Protein AF-A0A2D6JL29-F1 (afdb_monomer_lite)

Foldseek 3Di:
DDDDDDDPDDPDDDDPVLQVQLVVQCVQQVNPDDSVQSSVCSCVQAANDDQPDWDDRPVGIHGRNHPCPVVVVPD

Radius of gyration: 18.55 Å; chains: 1; bounding box: 54×31×47 Å

Structure (mmCIF, N/CA/C/O backbone):
data_AF-A0A2D6JL29-F1
#
_entry.id   AF-A0A2D6JL29-F1
#
loop_
_atom_site.group_PDB
_atom_site.id
_atom_site.type_symbol
_atom_site.label_atom_id
_atom_site.label_alt_id
_atom_site.label_comp_id
_atom_site.label_asym_id
_atom_site.label_entity_id
_atom_site.label_seq_id
_atom_site.pdbx_PDB_ins_code
_atom_site.Cartn_x
_atom_site.Cartn_y
_atom_site.Cartn_z
_atom_site.occupancy
_atom_site.B_iso_or_equiv
_atom_site.auth_seq_id
_atom_site.auth_comp_id
_atom_site.auth_asym_id
_atom_site.auth_atom_id
_atom_site.pdbx_PDB_model_num
ATOM 1 N N . MET A 1 1 ? 41.064 21.531 30.227 1.00 42.06 1 MET A N 1
ATOM 2 C CA . MET A 1 1 ? 40.116 20.453 29.870 1.00 42.06 1 MET A CA 1
ATOM 3 C C . MET A 1 1 ? 38.784 21.111 29.545 1.00 42.06 1 MET A C 1
ATOM 5 O O . MET A 1 1 ? 38.077 21.515 30.455 1.00 42.06 1 MET A O 1
ATOM 9 N N . LYS A 1 2 ? 38.535 21.402 28.265 1.00 42.66 2 LYS A N 1
ATOM 10 C CA . LYS A 1 2 ? 37.463 22.301 27.816 1.00 42.66 2 LYS A CA 1
ATOM 11 C C . LYS A 1 2 ? 36.575 21.513 26.855 1.00 42.66 2 LYS A C 1
ATOM 13 O O . LYS A 1 2 ? 37.036 21.137 25.788 1.00 42.66 2 LYS A O 1
ATOM 18 N N . ALA A 1 3 ? 35.371 21.209 27.336 1.00 47.09 3 ALA A N 1
ATOM 19 C CA . ALA A 1 3 ? 34.177 20.771 26.617 1.00 47.09 3 ALA A CA 1
ATOM 20 C C . ALA A 1 3 ? 34.391 19.886 25.371 1.00 47.09 3 ALA A C 1
ATOM 22 O O . ALA A 1 3 ? 34.511 20.379 24.251 1.00 47.09 3 ALA A O 1
ATOM 23 N N . LEU A 1 4 ? 34.312 18.566 25.572 1.00 49.22 4 LEU A N 1
ATOM 24 C CA . LEU A 1 4 ? 33.959 17.617 24.515 1.00 49.22 4 LEU A CA 1
ATOM 25 C C . LEU A 1 4 ? 32.492 17.836 24.113 1.00 49.22 4 LEU A C 1
ATOM 27 O O . LEU A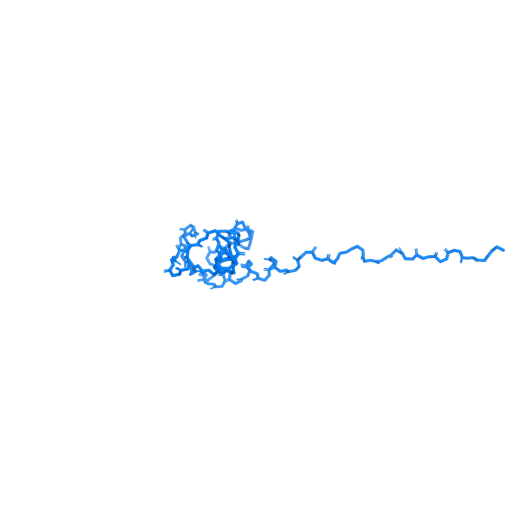 1 4 ? 31.553 17.292 24.682 1.00 49.22 4 LEU A O 1
ATOM 31 N N . MET A 1 5 ? 32.339 18.748 23.164 1.00 50.25 5 MET A N 1
ATOM 32 C CA . MET A 1 5 ? 31.548 18.601 21.948 1.00 50.25 5 MET A CA 1
ATOM 33 C C . MET A 1 5 ? 31.091 17.156 21.628 1.00 50.25 5 MET A C 1
ATOM 35 O O . MET A 1 5 ? 31.930 16.267 21.533 1.00 50.25 5 MET A O 1
ATOM 39 N N . LEU A 1 6 ? 29.785 16.958 21.385 1.00 46.44 6 LEU A N 1
ATOM 40 C CA . LEU A 1 6 ? 29.196 16.543 20.089 1.00 46.44 6 LEU A CA 1
ATOM 41 C C . LEU A 1 6 ? 27.896 15.722 20.241 1.00 46.44 6 LEU A C 1
ATOM 43 O O . LEU A 1 6 ? 27.889 14.590 20.706 1.00 46.44 6 LEU A O 1
ATOM 47 N N . ILE A 1 7 ? 26.822 16.321 19.712 1.00 59.50 7 ILE A N 1
ATOM 48 C CA . ILE A 1 7 ? 25.761 15.685 18.912 1.00 59.50 7 ILE A CA 1
ATOM 49 C C . ILE A 1 7 ? 24.918 14.624 19.633 1.00 59.50 7 ILE A C 1
ATOM 51 O O . ILE A 1 7 ? 25.016 13.425 19.395 1.00 59.50 7 ILE A O 1
ATOM 55 N N . ALA A 1 8 ? 23.962 15.110 20.419 1.00 51.97 8 ALA A N 1
ATOM 56 C CA . ALA A 1 8 ? 22.708 14.412 20.670 1.00 51.97 8 ALA A CA 1
ATOM 57 C C . ALA A 1 8 ? 21.599 15.098 19.861 1.00 51.97 8 ALA A C 1
ATOM 59 O O . ALA A 1 8 ? 20.879 15.928 20.402 1.00 51.97 8 ALA A O 1
ATOM 60 N N . ALA A 1 9 ? 21.493 14.823 18.558 1.00 53.03 9 ALA A N 1
ATOM 61 C CA . ALA A 1 9 ? 20.305 15.168 17.773 1.00 53.03 9 ALA A CA 1
ATOM 62 C C . ALA A 1 9 ? 20.339 14.493 16.393 1.00 53.03 9 ALA A C 1
ATOM 64 O O . ALA A 1 9 ? 21.326 14.596 15.673 1.00 53.03 9 ALA A O 1
ATOM 65 N N . LEU A 1 10 ? 19.211 13.880 16.029 1.00 51.94 10 LEU A N 1
ATOM 66 C CA . LEU A 1 10 ? 18.863 13.333 14.712 1.00 51.94 10 LEU A CA 1
ATOM 67 C C . LEU A 1 10 ? 19.462 11.967 14.341 1.00 51.94 10 LEU A C 1
ATOM 69 O O . LEU A 1 10 ? 19.887 11.721 13.216 1.00 51.94 10 LEU A O 1
ATOM 73 N N . GLY A 1 11 ? 19.288 10.995 15.236 1.00 47.81 11 GLY A N 1
ATOM 74 C CA . GLY A 1 11 ? 18.745 9.726 14.752 1.00 47.81 11 GLY A CA 1
ATOM 75 C C . GLY A 1 11 ? 17.310 9.977 14.277 1.00 47.81 11 GLY A C 1
ATOM 76 O O . GLY A 1 11 ? 16.491 10.347 15.109 1.00 47.81 11 GLY A O 1
ATOM 77 N N . LEU A 1 12 ? 17.059 9.890 12.962 1.00 47.34 12 LEU A N 1
ATOM 78 C CA . LEU A 1 12 ? 15.770 9.688 12.254 1.00 47.34 12 LEU A CA 1
ATOM 79 C C . LEU A 1 12 ? 15.885 10.212 10.806 1.00 47.34 12 LEU A C 1
ATOM 81 O O . LEU A 1 12 ? 15.139 11.087 10.374 1.00 47.34 12 LEU A O 1
ATOM 85 N N . MET A 1 13 ? 16.827 9.686 10.023 1.00 51.09 13 MET A N 1
ATOM 86 C CA . MET A 1 13 ? 16.750 9.812 8.566 1.00 51.09 13 MET A CA 1
ATOM 87 C C . MET A 1 13 ? 16.360 8.451 7.980 1.00 51.09 13 MET A C 1
ATOM 89 O O . MET A 1 13 ? 17.145 7.510 8.003 1.00 51.09 13 MET A O 1
ATOM 93 N N . ALA A 1 14 ? 15.126 8.419 7.457 1.00 50.53 14 ALA A N 1
ATOM 94 C CA . ALA A 1 14 ? 14.421 7.387 6.682 1.00 50.53 14 ALA A CA 1
ATOM 95 C C . ALA A 1 14 ? 13.555 6.353 7.454 1.00 50.53 14 ALA A C 1
ATOM 97 O O . ALA A 1 14 ? 14.008 5.810 8.458 1.00 50.53 14 ALA A O 1
ATOM 98 N N . PRO A 1 15 ? 12.319 6.031 6.979 1.00 50.09 15 PRO A N 1
ATOM 99 C CA . PRO A 1 15 ? 11.747 6.327 5.660 1.00 50.09 15 PRO A CA 1
ATOM 100 C C . PRO A 1 15 ? 10.370 7.030 5.724 1.00 50.09 15 PRO A C 1
ATOM 102 O O . PRO A 1 15 ? 9.333 6.388 5.885 1.00 50.09 15 PRO A O 1
ATOM 105 N N . ASN A 1 16 ? 10.321 8.336 5.437 1.00 49.22 16 ASN A N 1
ATOM 106 C CA . ASN A 1 16 ? 9.058 9.038 5.132 1.00 49.22 16 ASN A CA 1
ATOM 107 C C . ASN A 1 16 ? 8.378 8.525 3.844 1.00 49.22 16 ASN A C 1
ATOM 109 O O . ASN A 1 16 ? 7.229 8.856 3.568 1.00 49.22 16 ASN A O 1
ATOM 113 N N . SER A 1 17 ? 9.059 7.683 3.060 1.00 59.25 17 SER A N 1
ATOM 114 C CA . SER A 1 17 ? 8.565 7.190 1.770 1.00 59.25 17 SER A CA 1
ATOM 115 C C . SER A 1 17 ? 7.379 6.219 1.900 1.00 59.25 17 SER A C 1
ATOM 117 O O . SER A 1 17 ? 6.546 6.148 1.004 1.00 59.25 17 SER A O 1
ATOM 119 N N . PHE A 1 18 ? 7.240 5.504 3.026 1.00 65.25 18 PHE A N 1
ATOM 120 C CA . PHE A 1 18 ? 6.088 4.615 3.243 1.00 65.25 18 PHE A CA 1
ATOM 121 C C . PHE A 1 18 ? 4.853 5.354 3.771 1.00 65.25 18 PHE A C 1
ATOM 123 O O . PHE A 1 18 ? 3.738 4.930 3.490 1.00 65.25 18 PHE A O 1
ATOM 130 N N . ALA A 1 19 ? 5.022 6.456 4.509 1.00 70.62 19 ALA A N 1
ATOM 131 C CA . ALA A 1 19 ? 3.884 7.212 5.029 1.00 70.62 19 ALA A CA 1
ATOM 132 C C . ALA A 1 19 ? 3.041 7.800 3.885 1.00 70.62 19 ALA A C 1
ATOM 134 O O . ALA A 1 19 ? 1.844 7.536 3.849 1.00 70.62 19 ALA A O 1
ATOM 135 N N . GLY A 1 20 ? 3.678 8.465 2.911 1.00 81.50 20 GLY A N 1
ATOM 136 C CA . GLY A 1 20 ? 2.985 9.012 1.735 1.00 81.50 20 GLY A CA 1
ATOM 137 C C . GLY A 1 20 ? 2.327 7.936 0.864 1.00 81.50 20 GLY A C 1
ATOM 138 O O . GLY A 1 20 ? 1.179 8.081 0.470 1.00 81.50 20 GLY A O 1
ATOM 139 N N . LYS A 1 21 ? 2.989 6.786 0.668 1.00 86.25 21 LYS A N 1
ATOM 140 C CA . LYS A 1 21 ? 2.405 5.651 -0.075 1.00 86.25 21 LYS A CA 1
ATOM 141 C C . LYS A 1 21 ? 1.180 5.045 0.616 1.00 86.25 21 LYS A C 1
ATOM 143 O O . LYS A 1 21 ? 0.311 4.495 -0.054 1.00 86.25 21 LYS A O 1
ATOM 148 N N . ALA A 1 22 ? 1.112 5.097 1.948 1.00 89.50 22 ALA A N 1
ATOM 149 C CA . ALA A 1 22 ? -0.086 4.678 2.669 1.00 89.50 22 ALA A CA 1
ATOM 150 C C . ALA A 1 22 ? -1.242 5.651 2.418 1.00 89.50 22 ALA A C 1
ATOM 152 O O . ALA A 1 22 ? -2.351 5.193 2.163 1.00 89.50 22 ALA A O 1
ATOM 153 N N . ASP A 1 23 ? -0.985 6.962 2.485 1.00 89.12 23 ASP A N 1
ATOM 154 C CA . ASP A 1 23 ? -1.997 7.987 2.208 1.00 89.12 23 ASP A CA 1
ATOM 155 C C . ASP A 1 23 ? -2.523 7.866 0.769 1.00 89.12 23 ASP A C 1
ATOM 157 O O . ASP A 1 23 ? -3.732 7.763 0.595 1.00 89.12 23 ASP A O 1
ATOM 161 N N . ASP A 1 24 ? -1.643 7.691 -0.226 1.00 89.75 24 ASP A N 1
ATOM 162 C CA . ASP A 1 24 ? -2.028 7.456 -1.629 1.00 89.75 24 ASP A CA 1
ATOM 163 C C . ASP A 1 24 ? -3.018 6.289 -1.785 1.00 89.75 24 ASP A C 1
ATOM 165 O O . ASP A 1 24 ? -3.958 6.343 -2.577 1.00 89.75 24 ASP A O 1
ATOM 169 N N . ILE A 1 25 ? -2.784 5.191 -1.056 1.00 90.00 25 ILE A N 1
ATOM 170 C CA . ILE A 1 25 ? -3.642 4.001 -1.095 1.00 90.00 25 ILE A CA 1
ATOM 171 C C .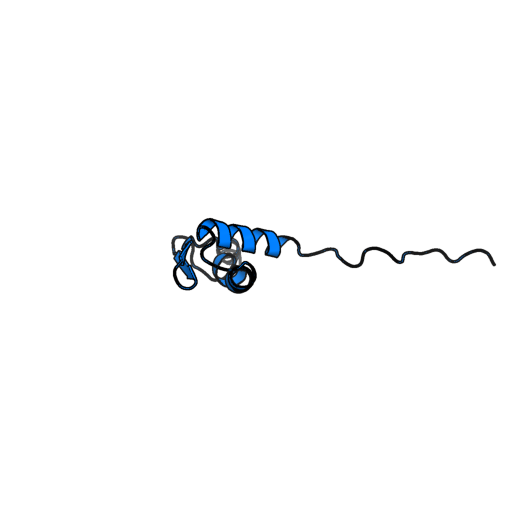 ILE A 1 25 ? -4.980 4.279 -0.393 1.00 90.00 25 ILE A C 1
ATOM 173 O O . ILE A 1 25 ? -6.023 3.828 -0.864 1.00 90.00 25 ILE A O 1
ATOM 177 N N . VAL A 1 26 ? -4.978 5.029 0.715 1.00 91.44 26 VAL A N 1
ATOM 178 C CA . VAL A 1 26 ? -6.212 5.458 1.393 1.00 91.44 26 VAL A CA 1
ATOM 179 C C . VAL A 1 26 ? -7.039 6.360 0.476 1.00 91.44 26 VAL A C 1
ATOM 181 O O . VAL A 1 26 ? -8.246 6.144 0.355 1.00 91.44 26 VAL A O 1
ATOM 184 N N . GLU A 1 27 ? -6.406 7.319 -0.198 1.00 90.81 27 GLU A N 1
ATOM 185 C CA . GLU A 1 27 ? -7.051 8.234 -1.143 1.00 90.81 27 GLU A CA 1
ATOM 186 C C . GLU A 1 27 ? -7.590 7.504 -2.375 1.00 90.81 27 GLU A C 1
ATOM 188 O O . GLU A 1 27 ? -8.747 7.709 -2.738 1.00 90.81 27 GLU A O 1
ATOM 193 N N . ALA A 1 28 ? -6.824 6.574 -2.957 1.00 89.81 28 ALA A N 1
ATOM 194 C CA . ALA A 1 28 ? -7.297 5.725 -4.055 1.00 89.81 28 ALA A CA 1
ATOM 195 C C . ALA A 1 28 ? -8.518 4.878 -3.650 1.00 89.81 28 ALA A C 1
ATOM 197 O O . ALA A 1 28 ? -9.395 4.599 -4.465 1.00 89.81 28 ALA A O 1
ATOM 198 N N . CYS A 1 29 ? -8.613 4.523 -2.368 1.00 88.62 29 CYS A N 1
ATOM 199 C CA . CYS A 1 29 ? -9.771 3.855 -1.788 1.00 88.62 29 CYS A CA 1
ATOM 200 C C . CYS A 1 29 ? -10.886 4.795 -1.310 1.00 88.62 29 CYS A C 1
ATOM 202 O O . CYS A 1 29 ? -11.858 4.319 -0.714 1.00 88.62 29 CYS A O 1
ATOM 204 N N . GLY A 1 30 ? -10.766 6.107 -1.519 1.00 87.81 30 GLY A N 1
ATOM 205 C CA . GLY A 1 30 ? -11.731 7.107 -1.061 1.00 87.81 30 GLY A CA 1
ATOM 206 C C . GLY A 1 30 ? -11.914 7.131 0.460 1.00 87.81 30 GLY A C 1
ATOM 207 O O . GLY A 1 30 ? -13.024 7.345 0.938 1.00 87.81 30 GLY A O 1
ATOM 208 N N . GLY A 1 31 ? -10.872 6.814 1.234 1.00 83.62 31 GLY A N 1
ATOM 209 C CA . GLY A 1 31 ? -10.929 6.795 2.700 1.00 83.62 31 GLY A CA 1
ATOM 210 C C . GLY A 1 31 ? -11.604 5.563 3.315 1.00 83.62 31 GLY A C 1
ATOM 211 O O . GLY A 1 31 ? -11.770 5.502 4.530 1.00 83.62 31 GLY A O 1
ATOM 212 N N . LYS A 1 32 ? -11.974 4.550 2.515 1.00 86.81 32 LYS A N 1
ATOM 213 C CA . LYS A 1 32 ? -12.666 3.334 2.997 1.00 86.81 32 LYS A CA 1
ATOM 214 C C . LYS A 1 32 ? -11.807 2.413 3.870 1.00 86.81 32 LYS A C 1
ATOM 216 O O . LYS A 1 32 ? -12.327 1.475 4.472 1.00 86.81 32 LYS A O 1
ATOM 221 N N . ILE A 1 33 ? -10.498 2.640 3.913 1.00 88.38 33 ILE A N 1
ATOM 222 C CA . ILE A 1 33 ? -9.535 1.824 4.656 1.00 88.38 33 ILE A CA 1
ATOM 223 C C . ILE A 1 33 ? -8.684 2.704 5.568 1.00 88.38 33 ILE A C 1
ATOM 225 O O . ILE A 1 33 ? -8.429 3.870 5.280 1.00 88.38 33 ILE A O 1
ATOM 229 N N . SER A 1 34 ? -8.209 2.131 6.673 1.00 90.44 34 SER A N 1
ATOM 230 C CA . SER A 1 34 ? -7.323 2.853 7.590 1.00 90.44 34 SER A CA 1
ATOM 231 C C . SER A 1 34 ? -5.897 2.944 7.043 1.00 90.44 34 SER A C 1
ATOM 233 O O . SER A 1 34 ? -5.405 2.016 6.396 1.00 90.44 34 SER A O 1
ATOM 235 N N . LYS A 1 35 ? -5.174 4.007 7.409 1.00 87.19 35 LYS A N 1
ATOM 236 C CA . LYS A 1 35 ? -3.754 4.180 7.060 1.00 87.19 35 LYS A CA 1
ATOM 237 C C . LYS A 1 35 ? -2.884 3.001 7.503 1.00 87.19 35 LYS A C 1
ATOM 239 O O . LYS A 1 35 ? -2.008 2.569 6.769 1.00 87.19 35 LYS A O 1
ATOM 244 N N . LYS A 1 36 ? -3.164 2.408 8.671 1.00 88.31 36 LYS A N 1
ATOM 245 C CA . LYS A 1 36 ? -2.467 1.203 9.163 1.00 88.31 36 LYS A CA 1
ATOM 246 C C . LYS A 1 36 ? -2.625 0.015 8.213 1.00 88.31 36 LYS A C 1
ATOM 248 O O . LYS A 1 36 ? -1.706 -0.790 8.069 1.00 88.31 36 LYS A O 1
ATOM 253 N N . GLU A 1 37 ? -3.791 -0.109 7.597 1.00 88.00 37 GLU A N 1
ATOM 254 C CA . GLU A 1 37 ? -4.101 -1.177 6.655 1.00 88.00 37 GLU A CA 1
ATOM 255 C C . GLU A 1 37 ? -3.469 -0.918 5.290 1.00 88.00 37 GLU A C 1
ATOM 257 O O . GLU A 1 37 ? -2.793 -1.798 4.755 1.00 88.00 37 GLU A O 1
ATOM 262 N N . ALA A 1 38 ? -3.576 0.318 4.802 1.00 88.81 38 ALA A N 1
ATOM 263 C CA . ALA A 1 38 ? -2.870 0.784 3.617 1.00 88.81 38 ALA A CA 1
ATOM 264 C C . ALA A 1 38 ? -1.353 0.555 3.733 1.00 88.81 38 ALA A C 1
ATOM 266 O O . ALA A 1 38 ? -0.754 -0.042 2.840 1.00 88.81 38 ALA A O 1
ATOM 267 N N . SER A 1 39 ? -0.745 0.882 4.880 1.00 88.88 39 SER A N 1
ATOM 268 C CA . SER A 1 39 ? 0.683 0.657 5.141 1.00 88.88 39 SER A CA 1
ATOM 269 C C . SER A 1 39 ? 1.110 -0.804 4.991 1.00 88.88 39 SER A C 1
ATOM 271 O O . SER A 1 39 ? 2.216 -1.081 4.527 1.00 88.88 39 SER A O 1
ATOM 273 N N . ARG A 1 40 ? 0.243 -1.762 5.348 1.00 89.62 40 ARG A N 1
ATOM 274 C CA . ARG A 1 40 ? 0.524 -3.199 5.171 1.00 89.62 40 ARG A CA 1
ATOM 275 C C . ARG A 1 40 ? 0.477 -3.623 3.705 1.00 89.62 40 ARG A C 1
ATOM 277 O O . ARG A 1 40 ? 1.110 -4.611 3.346 1.00 89.62 40 ARG A O 1
ATOM 284 N N . LYS A 1 41 ? -0.248 -2.874 2.874 1.00 90.50 41 LYS A N 1
ATOM 285 C CA . LYS A 1 41 ? -0.453 -3.143 1.450 1.00 90.50 41 LYS A CA 1
ATOM 286 C C . LYS A 1 41 ? 0.477 -2.378 0.522 1.00 90.50 41 LYS A C 1
ATOM 288 O O . LYS A 1 41 ? 0.550 -2.736 -0.647 1.00 90.50 41 LYS A O 1
ATOM 293 N N . ILE A 1 42 ? 1.284 -1.444 1.028 1.00 88.81 42 ILE A N 1
ATOM 294 C CA . ILE A 1 42 ? 2.277 -0.726 0.211 1.00 88.81 42 ILE A CA 1
ATOM 295 C C . ILE A 1 42 ? 3.175 -1.689 -0.569 1.00 88.81 42 ILE A C 1
ATOM 297 O O . ILE A 1 42 ? 3.379 -1.497 -1.760 1.00 88.81 42 ILE A O 1
ATOM 301 N N . LYS A 1 43 ? 3.695 -2.751 0.060 1.00 87.38 43 L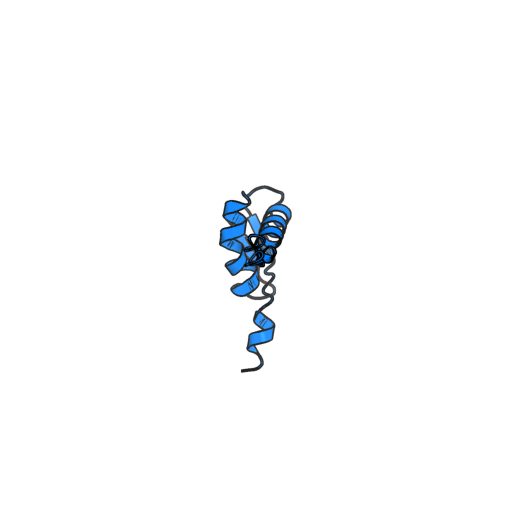YS A N 1
ATOM 302 C CA . LYS A 1 43 ? 4.548 -3.722 -0.650 1.00 87.38 43 LYS A CA 1
ATOM 303 C C . LYS A 1 43 ? 3.788 -4.467 -1.747 1.00 87.38 43 LYS A C 1
ATOM 305 O O . LYS A 1 43 ? 4.358 -4.732 -2.802 1.00 87.38 43 LYS A O 1
ATOM 310 N N . ASP A 1 44 ? 2.519 -4.784 -1.511 1.00 89.31 44 ASP A N 1
ATOM 311 C CA . ASP A 1 44 ? 1.686 -5.454 -2.506 1.00 89.31 44 ASP A CA 1
ATOM 312 C C . ASP A 1 44 ? 1.448 -4.526 -3.714 1.00 89.31 44 ASP A C 1
ATOM 314 O O . ASP A 1 44 ? 1.658 -4.946 -4.846 1.00 89.31 44 ASP A O 1
ATOM 318 N N . VAL A 1 45 ? 1.139 -3.247 -3.471 1.00 89.56 45 VAL A N 1
ATOM 319 C CA . VAL A 1 45 ? 0.809 -2.237 -4.498 1.00 89.56 45 VAL A CA 1
ATOM 320 C C . VAL A 1 45 ? 2.031 -1.660 -5.223 1.00 89.56 45 VAL A C 1
ATOM 322 O O . VAL A 1 45 ? 1.939 -1.340 -6.402 1.00 89.56 45 VAL A O 1
ATOM 325 N N . TYR A 1 46 ? 3.175 -1.515 -4.554 1.00 87.88 46 TYR A N 1
ATOM 326 C CA . TYR A 1 46 ? 4.346 -0.822 -5.114 1.00 87.88 46 TYR A CA 1
ATOM 327 C C . TYR A 1 46 ? 5.519 -1.748 -5.459 1.00 87.88 46 TYR A C 1
ATOM 329 O O . TYR A 1 46 ? 6.483 -1.290 -6.071 1.00 87.88 46 TYR A O 1
ATOM 337 N N . MET A 1 47 ? 5.479 -3.032 -5.079 1.00 86.31 47 MET A N 1
ATOM 338 C CA . MET A 1 47 ? 6.607 -3.953 -5.307 1.00 86.31 47 MET A CA 1
ATOM 339 C C . MET A 1 47 ? 6.215 -5.342 -5.830 1.00 86.31 47 MET A C 1
ATOM 341 O O . MET A 1 47 ? 7.021 -5.979 -6.508 1.00 86.31 47 MET A O 1
ATOM 345 N N . ARG A 1 48 ? 5.024 -5.859 -5.494 1.00 86.62 48 ARG A N 1
ATOM 346 C CA . ARG A 1 48 ? 4.661 -7.262 -5.785 1.00 86.62 48 ARG A CA 1
ATOM 347 C C . ARG A 1 48 ? 3.606 -7.445 -6.867 1.00 86.62 48 ARG A C 1
ATOM 349 O O . ARG A 1 48 ? 3.583 -8.508 -7.476 1.00 86.62 48 ARG A O 1
ATOM 356 N N . CYS A 1 49 ? 2.737 -6.468 -7.088 1.00 87.75 49 CYS A N 1
ATOM 357 C CA . CYS A 1 49 ? 1.710 -6.561 -8.119 1.00 87.75 49 CYS A CA 1
ATOM 358 C C . CYS A 1 49 ? 2.298 -6.447 -9.531 1.00 87.75 49 CYS A C 1
ATOM 360 O O . CYS A 1 49 ? 3.416 -5.970 -9.707 1.00 87.75 49 CYS A O 1
ATOM 362 N N . VAL A 1 50 ? 1.536 -6.876 -10.532 1.00 87.06 50 VAL A N 1
ATOM 363 C CA . VAL A 1 50 ? 1.925 -6.770 -11.945 1.00 87.06 50 VAL A CA 1
ATOM 364 C C . VAL A 1 50 ? 1.358 -5.476 -12.524 1.00 87.06 50 VAL A C 1
ATOM 366 O O . VAL A 1 50 ? 0.177 -5.181 -12.307 1.00 87.06 50 VAL A O 1
ATOM 369 N N . LYS A 1 51 ? 2.155 -4.681 -13.244 1.00 84.38 51 LYS A N 1
ATOM 370 C CA . LYS A 1 51 ? 1.654 -3.443 -13.863 1.00 84.38 51 LYS A CA 1
ATOM 371 C C . LYS A 1 51 ? 0.456 -3.732 -14.771 1.00 84.38 51 LYS A C 1
ATOM 373 O O . LYS A 1 51 ? 0.417 -4.730 -15.483 1.00 84.38 51 LYS A O 1
ATOM 378 N N . GLY A 1 52 ? -0.544 -2.853 -14.719 1.00 84.94 52 GLY A N 1
ATOM 379 C CA . GLY A 1 52 ? -1.808 -3.026 -15.444 1.00 84.94 52 GLY A CA 1
ATOM 380 C C . GLY A 1 52 ? -2.835 -3.915 -14.734 1.00 84.94 52 GLY A C 1
ATOM 381 O O . GLY A 1 52 ? -3.959 -4.033 -15.211 1.00 84.94 52 GLY A O 1
ATOM 382 N N . THR A 1 53 ? -2.492 -4.502 -13.583 1.00 90.50 53 THR A N 1
ATOM 383 C CA . THR A 1 53 ? -3.457 -5.191 -12.710 1.00 90.50 53 THR A CA 1
ATOM 384 C C . THR A 1 53 ? -3.932 -4.291 -11.572 1.00 90.50 53 THR A C 1
ATOM 386 O O . THR A 1 53 ? -3.345 -3.241 -11.299 1.00 90.50 53 THR A O 1
ATOM 389 N N . LYS A 1 54 ? -4.994 -4.716 -10.882 1.00 91.75 54 LYS A N 1
ATOM 390 C CA . LYS A 1 54 ? -5.492 -4.071 -9.665 1.00 91.75 54 LYS A CA 1
ATOM 391 C C . LYS A 1 54 ? -5.188 -4.928 -8.445 1.00 91.75 54 LYS A C 1
ATOM 393 O O . LYS A 1 54 ? -5.277 -6.153 -8.492 1.00 91.75 54 LYS A O 1
ATOM 398 N N . VAL A 1 55 ? -4.837 -4.277 -7.343 1.00 90.81 55 VAL A N 1
ATOM 399 C CA . VAL A 1 55 ? -4.615 -4.914 -6.046 1.00 90.81 55 VAL A CA 1
ATOM 400 C C . VAL A 1 55 ? -5.865 -4.740 -5.201 1.00 90.81 55 VAL A C 1
ATOM 402 O O . VAL A 1 55 ? -6.244 -3.621 -4.853 1.00 90.81 55 VAL A O 1
ATOM 405 N N . GLN A 1 56 ? -6.485 -5.858 -4.835 1.00 89.81 56 GLN A N 1
ATOM 406 C CA . GLN A 1 56 ? -7.630 -5.856 -3.938 1.00 89.81 56 GLN A CA 1
ATOM 407 C C . GLN A 1 56 ? -7.181 -5.636 -2.484 1.00 89.81 56 GLN A C 1
ATOM 409 O O . GLN A 1 56 ? -6.335 -6.353 -1.938 1.00 89.81 56 GLN A O 1
ATOM 414 N N . ILE A 1 57 ? -7.776 -4.635 -1.839 1.00 88.50 57 ILE A N 1
ATOM 415 C CA . ILE A 1 57 ? -7.577 -4.276 -0.436 1.00 88.50 57 ILE A CA 1
ATOM 416 C C . ILE A 1 57 ? -8.951 -4.228 0.237 1.00 88.50 57 ILE A C 1
ATOM 418 O O . ILE A 1 57 ? -9.635 -3.206 0.233 1.00 88.50 57 ILE A O 1
ATOM 422 N N . LYS A 1 58 ? -9.358 -5.357 0.832 1.00 84.31 58 LYS A N 1
ATOM 423 C CA . LYS A 1 58 ? -10.705 -5.560 1.395 1.00 84.31 58 LYS A CA 1
ATOM 424 C C . LYS A 1 58 ? -11.802 -5.207 0.379 1.00 84.31 58 LYS A C 1
ATOM 426 O O . LYS A 1 58 ? -11.948 -5.907 -0.612 1.00 84.31 58 LYS A O 1
ATOM 431 N N . SER A 1 59 ? -12.546 -4.130 0.630 1.00 84.81 59 SER A N 1
ATOM 432 C CA . SER A 1 59 ? -13.677 -3.654 -0.175 1.00 84.81 59 SER A CA 1
ATOM 433 C C . SER A 1 59 ? -13.276 -2.562 -1.174 1.00 84.81 59 SER A C 1
ATOM 435 O O . SER A 1 59 ? -14.129 -1.818 -1.658 1.00 84.81 59 SER A O 1
ATOM 437 N N . CYS A 1 60 ? -11.977 -2.412 -1.420 1.00 88.25 60 CYS A N 1
ATOM 438 C CA . CYS A 1 60 ? -11.394 -1.455 -2.344 1.00 88.25 60 CYS A CA 1
ATOM 439 C C . CYS A 1 60 ? -10.452 -2.171 -3.317 1.00 88.25 60 CYS A C 1
ATOM 441 O O . CYS A 1 60 ? -9.829 -3.172 -2.969 1.00 88.25 60 CYS A O 1
ATOM 443 N N . GLU A 1 61 ? -10.311 -1.623 -4.516 1.00 90.88 61 GLU A N 1
ATOM 444 C CA . GLU A 1 61 ? -9.289 -2.013 -5.478 1.00 90.88 61 GLU A CA 1
ATOM 445 C C . GLU A 1 61 ? -8.480 -0.778 -5.854 1.00 90.88 61 GLU A C 1
ATOM 447 O O . GLU A 1 61 ? -9.052 0.271 -6.145 1.00 90.88 61 GLU A O 1
ATOM 452 N N . VAL A 1 62 ? -7.157 -0.908 -5.844 1.00 91.31 62 VAL A N 1
ATOM 453 C CA . VAL A 1 62 ? -6.239 0.158 -6.257 1.00 91.31 62 VAL A CA 1
ATOM 454 C C . VAL A 1 62 ? -5.388 -0.321 -7.419 1.00 91.31 62 VAL A C 1
ATOM 456 O O . VAL A 1 62 ? -5.007 -1.492 -7.474 1.00 91.31 62 VAL A O 1
ATOM 459 N N . ASP A 1 63 ? -5.080 0.572 -8.352 1.00 91.56 63 ASP A N 1
ATOM 460 C CA . ASP A 1 6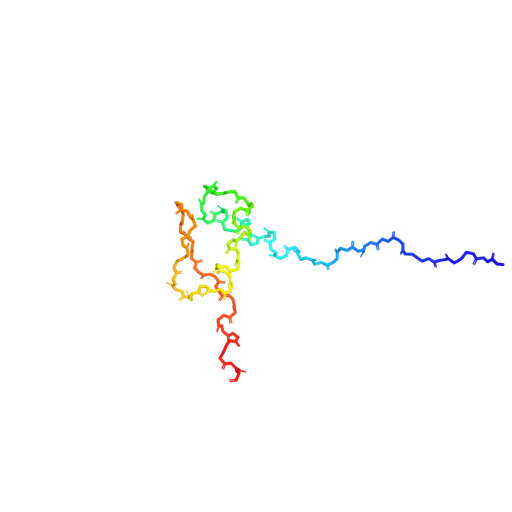3 ? -4.213 0.232 -9.475 1.00 91.56 63 ASP A CA 1
ATOM 461 C C . ASP A 1 63 ? -2.810 -0.147 -8.992 1.00 91.56 63 ASP A C 1
ATOM 463 O O . ASP A 1 63 ? -2.257 0.449 -8.060 1.00 91.56 63 ASP A O 1
ATOM 467 N N . CYS A 1 64 ? -2.226 -1.164 -9.627 1.00 90.00 64 CYS A N 1
ATOM 468 C CA . CYS A 1 64 ? -0.865 -1.576 -9.340 1.00 90.00 64 CYS A CA 1
ATOM 469 C C . CYS A 1 64 ? 0.121 -0.463 -9.707 1.00 90.00 64 CYS A C 1
ATOM 471 O O . CYS A 1 64 ? 0.249 -0.079 -10.871 1.00 90.00 64 CYS A O 1
ATOM 473 N N . LYS A 1 65 ? 0.883 -0.003 -8.715 1.00 87.62 65 LYS A N 1
ATOM 474 C CA . LYS A 1 65 ? 1.939 1.002 -8.860 1.00 87.62 65 LYS A CA 1
ATOM 475 C C . LYS A 1 65 ? 3.320 0.365 -8.709 1.00 87.62 65 LYS A C 1
ATOM 477 O O . LYS A 1 65 ? 4.190 0.951 -8.077 1.00 87.62 65 LYS A O 1
ATOM 482 N N . ASN A 1 66 ? 3.533 -0.851 -9.225 1.00 86.94 66 ASN A N 1
ATOM 483 C CA . ASN A 1 66 ? 4.812 -1.537 -9.048 1.00 86.94 66 ASN A CA 1
ATOM 484 C C . ASN A 1 66 ? 5.959 -0.766 -9.721 1.00 86.94 66 ASN A C 1
ATOM 486 O O . ASN A 1 66 ? 6.136 -0.814 -10.937 1.00 86.94 66 ASN A O 1
ATOM 490 N N . GLU A 1 67 ? 6.761 -0.072 -8.917 1.00 77.62 67 GLU A N 1
ATOM 491 C CA . GLU A 1 67 ? 7.909 0.716 -9.379 1.00 77.62 67 GLU A CA 1
ATOM 492 C C . GLU A 1 67 ? 9.121 -0.181 -9.673 1.00 77.62 67 GLU A C 1
ATOM 494 O O . GLU A 1 67 ? 10.003 0.189 -10.442 1.00 77.62 67 GLU A O 1
ATOM 499 N N . THR A 1 68 ? 9.149 -1.389 -9.101 1.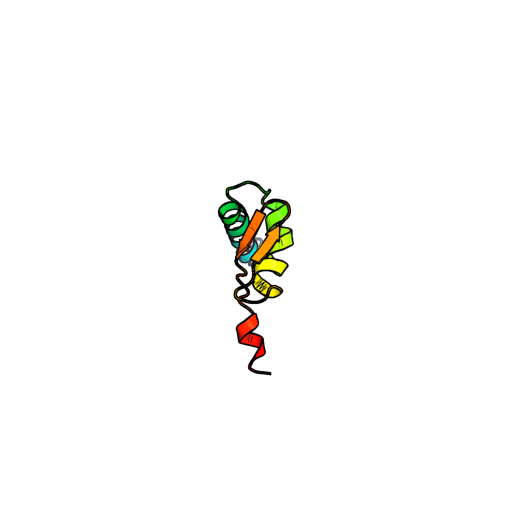00 71.62 68 THR A N 1
ATOM 500 C CA . THR A 1 68 ? 10.279 -2.328 -9.189 1.00 71.62 68 THR A CA 1
ATOM 501 C C . THR A 1 68 ? 10.217 -3.277 -10.384 1.00 71.62 68 THR A C 1
ATOM 503 O O . THR A 1 68 ? 11.213 -3.921 -10.697 1.00 71.62 68 THR A O 1
ATOM 506 N N . GLU A 1 69 ? 9.081 -3.368 -11.080 1.00 65.81 69 GLU A N 1
ATOM 507 C CA . GLU A 1 69 ? 8.917 -4.295 -12.209 1.00 65.81 69 GLU A CA 1
ATOM 508 C C . GLU A 1 69 ? 9.905 -4.005 -13.354 1.00 65.81 69 GLU A C 1
ATOM 510 O O . GLU A 1 69 ? 10.473 -4.931 -13.922 1.00 65.81 69 GLU A O 1
ATOM 515 N N . GLY A 1 70 ? 10.203 -2.727 -13.620 1.00 55.75 70 GLY A N 1
ATOM 516 C CA . GLY A 1 70 ? 11.191 -2.331 -14.633 1.00 55.75 70 GLY A CA 1
ATOM 517 C C . GLY A 1 70 ? 12.645 -2.621 -14.241 1.00 55.75 70 GLY A C 1
ATOM 518 O O . GLY A 1 70 ? 13.487 -2.800 -15.114 1.00 55.75 70 GLY A O 1
ATOM 519 N N . ALA A 1 71 ? 12.946 -2.736 -12.942 1.00 56.47 71 ALA A N 1
ATOM 520 C CA . ALA A 1 71 ? 14.287 -3.066 -12.458 1.00 56.47 71 ALA A CA 1
ATOM 521 C C . ALA A 1 71 ? 14.635 -4.559 -12.625 1.00 56.47 71 ALA A C 1
ATOM 523 O O . ALA A 1 71 ? 15.795 -4.934 -12.494 1.00 56.47 71 ALA A O 1
ATOM 524 N N . LYS A 1 72 ? 13.652 -5.419 -12.932 1.00 54.66 72 LYS A N 1
ATOM 525 C CA . LYS A 1 72 ? 13.86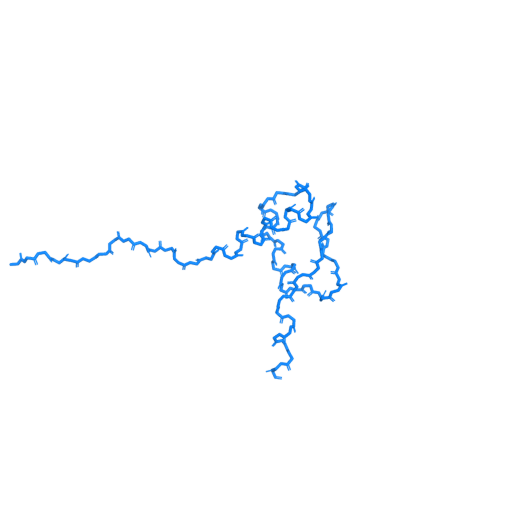6 -6.862 -13.137 1.00 54.66 72 LYS A CA 1
ATOM 526 C C . LYS A 1 72 ? 14.416 -7.226 -14.521 1.00 54.66 72 LYS A C 1
ATOM 528 O O . LYS A 1 72 ? 14.789 -8.373 -14.718 1.00 54.66 72 LYS A O 1
ATOM 533 N N . ILE A 1 73 ? 14.459 -6.285 -15.467 1.00 52.31 73 ILE A N 1
ATOM 534 C CA . ILE A 1 73 ? 14.815 -6.546 -16.877 1.00 52.31 73 ILE A CA 1
ATOM 535 C C . ILE A 1 73 ? 16.335 -6.376 -17.127 1.00 52.31 73 ILE A C 1
ATOM 537 O O . ILE A 1 73 ? 16.799 -6.514 -18.250 1.00 52.31 73 ILE A O 1
ATOM 541 N N . GLY A 1 74 ? 17.134 -6.094 -16.091 1.00 43.00 74 GLY A N 1
ATOM 542 C CA . GLY A 1 74 ? 18.583 -5.855 -16.205 1.00 43.00 74 GLY A CA 1
ATOM 543 C C . GLY A 1 74 ? 19.459 -6.755 -15.331 1.00 43.00 74 GLY A C 1
ATOM 544 O O . GLY A 1 74 ? 20.485 -6.280 -14.850 1.00 43.00 74 GLY A O 1
ATOM 545 N N . GLY A 1 75 ? 19.024 -7.991 -15.061 1.00 41.12 75 GLY A N 1
ATOM 546 C CA . GLY A 1 75 ? 19.807 -9.016 -14.358 1.00 41.12 75 GLY A CA 1
ATOM 547 C C . GLY A 1 75 ? 20.386 -10.042 -15.316 1.00 41.12 75 GLY A C 1
ATOM 548 O O . GLY A 1 75 ? 19.630 -10.458 -16.221 1.00 41.12 75 GLY A O 1
#

Sequence (75 aa):
MKALMLIAALGLMAPNSFAGKADDIVEACGGKISKKEASRKIKDVYMRCVKGTKVQIKSCEVDCKNETEGAKIGG

pLDDT: mean 75.41, std 17.75, range [41.12, 91.75]

Secondary structure (DSSP, 8-state):
-------------S-THHHHHHHHHHHHTTT-S-HHHHHHHHHIIIIISPTT-EEEETTEEEE---SSGGGGGG-